Protein AF-A0AAW8J7S2-F1 (afdb_monomer_lite)

Secondary structure (DSSP, 8-state):
--------------GGGGSPPHHHHHHHHHHHHHHHHHHHT-TT--HHHHHHHHHHHHHHHHHHHT-

pLDDT: mean 83.81, std 15.39, range [38.94, 97.69]

Sequence (67 aa):
MYRKNPIYRTTTYDRKVGQLRKEDYLKIRQILNLYLEEQQSIDTTTNDEINDLKTLIWKVDHQAERM

Radius of gyration: 21.14 Å; chains: 1; bounding box: 66×30×39 Å

Structure (mmCIF, N/CA/C/O backbone):
data_AF-A0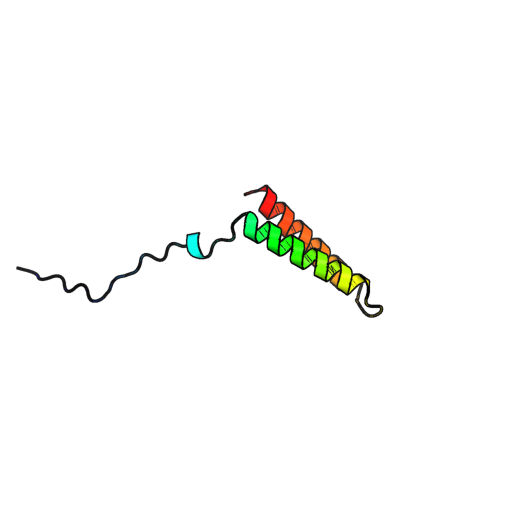AAW8J7S2-F1
#
_entry.id   AF-A0AAW8J7S2-F1
#
loop_
_atom_site.group_PDB
_atom_site.id
_atom_site.type_symbol
_atom_site.label_atom_id
_atom_site.label_alt_id
_atom_site.label_comp_id
_atom_site.label_asym_id
_atom_site.label_entity_id
_atom_site.label_seq_id
_atom_site.pdbx_PDB_ins_code
_atom_site.Cartn_x
_atom_site.Cartn_y
_atom_site.Cartn_z
_atom_site.occupancy
_atom_site.B_iso_or_equiv
_atom_site.auth_seq_id
_atom_site.auth_comp_id
_atom_site.auth_asym_id
_atom_site.auth_atom_id
_atom_site.pdbx_PDB_model_num
ATOM 1 N N . MET A 1 1 ? 55.100 -15.811 -20.637 1.00 38.94 1 MET A N 1
ATOM 2 C CA . MET A 1 1 ? 53.675 -16.051 -20.965 1.00 38.94 1 MET A CA 1
ATOM 3 C C . MET A 1 1 ? 52.903 -16.292 -19.673 1.00 38.94 1 MET A C 1
ATOM 5 O O . MET A 1 1 ? 53.044 -17.359 -19.096 1.00 38.94 1 MET A O 1
ATOM 9 N N . TYR A 1 2 ? 52.135 -15.313 -19.191 1.00 47.88 2 TYR A N 1
ATOM 10 C CA . TYR A 1 2 ? 51.269 -15.491 -18.018 1.00 47.88 2 TYR A CA 1
ATOM 11 C C . TYR A 1 2 ? 49.877 -15.935 -18.482 1.00 47.88 2 TYR A C 1
ATOM 13 O O . TYR A 1 2 ? 49.170 -15.172 -19.138 1.00 47.88 2 TYR A O 1
ATOM 21 N N . ARG A 1 3 ? 49.485 -17.175 -18.171 1.00 56.00 3 ARG A N 1
ATOM 22 C CA . ARG A 1 3 ? 48.118 -17.665 -18.399 1.00 56.00 3 ARG A CA 1
ATOM 23 C C . ARG A 1 3 ? 47.234 -17.193 -17.243 1.00 56.00 3 ARG A C 1
ATOM 25 O O . ARG A 1 3 ? 47.381 -17.670 -16.122 1.00 56.00 3 ARG A O 1
ATOM 32 N N . LYS A 1 4 ? 46.332 -16.242 -17.507 1.00 53.41 4 LYS A N 1
ATOM 33 C CA . LYS A 1 4 ? 45.253 -15.877 -16.575 1.00 53.41 4 LYS A CA 1
ATOM 34 C C . LYS A 1 4 ? 44.257 -17.037 -16.506 1.00 53.41 4 LYS A C 1
ATOM 36 O O . LYS A 1 4 ? 43.619 -17.355 -17.503 1.00 53.41 4 LYS A O 1
ATOM 41 N N . ASN A 1 5 ? 44.150 -17.658 -15.338 1.00 59.25 5 ASN A N 1
ATOM 42 C CA . ASN A 1 5 ? 43.197 -18.727 -15.050 1.00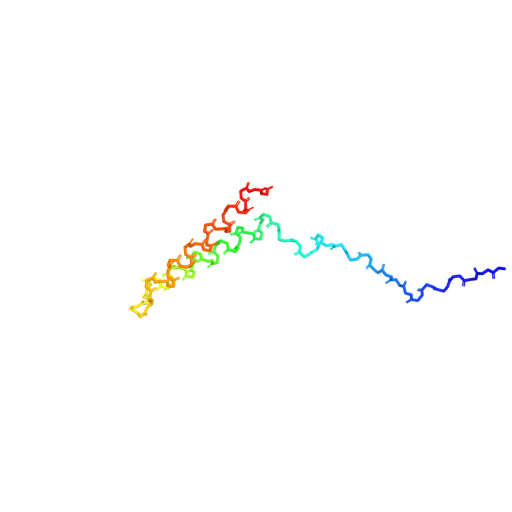 59.25 5 ASN A CA 1
ATOM 43 C C . ASN A 1 5 ? 41.838 -18.089 -14.675 1.00 59.25 5 ASN A C 1
ATOM 45 O O . ASN A 1 5 ? 41.784 -17.395 -13.656 1.00 59.25 5 ASN A O 1
ATOM 49 N N . PRO A 1 6 ? 40.747 -18.249 -15.449 1.00 62.06 6 PRO A N 1
ATOM 50 C CA . PRO A 1 6 ? 39.493 -17.540 -15.208 1.00 62.06 6 PRO A CA 1
ATOM 51 C C . PRO A 1 6 ? 38.592 -18.353 -14.266 1.00 62.06 6 PRO A C 1
ATOM 53 O O . PRO A 1 6 ? 37.472 -18.696 -14.623 1.00 62.06 6 PRO A O 1
ATOM 56 N N . ILE A 1 7 ? 39.084 -18.726 -13.081 1.00 61.22 7 ILE A N 1
ATOM 57 C CA . ILE A 1 7 ? 38.286 -19.524 -12.124 1.00 61.22 7 ILE A CA 1
ATOM 58 C C . ILE A 1 7 ? 37.411 -18.627 -11.234 1.00 61.22 7 ILE A C 1
ATOM 60 O O . ILE A 1 7 ? 36.420 -19.079 -10.672 1.00 61.22 7 ILE A O 1
ATOM 64 N N . TYR A 1 8 ? 37.681 -17.323 -11.192 1.00 58.25 8 TYR A N 1
ATOM 65 C CA . TYR A 1 8 ? 36.870 -16.374 -10.437 1.00 58.25 8 TYR A CA 1
ATOM 66 C C . TYR A 1 8 ? 36.251 -15.374 -11.404 1.00 58.25 8 TYR A C 1
ATOM 68 O O . TYR A 1 8 ? 36.823 -14.331 -11.719 1.00 58.25 8 TYR A O 1
ATOM 76 N N . ARG A 1 9 ? 35.065 -15.714 -11.915 1.00 52.31 9 ARG A N 1
ATOM 77 C CA . ARG A 1 9 ? 34.173 -14.716 -12.497 1.00 52.31 9 ARG A CA 1
ATOM 78 C C . ARG A 1 9 ? 33.620 -13.936 -11.312 1.00 52.31 9 ARG A C 1
ATOM 80 O O . ARG A 1 9 ? 32.680 -14.384 -10.666 1.00 52.31 9 ARG A O 1
ATOM 87 N N . THR A 1 10 ? 34.217 -12.793 -10.992 1.00 59.81 10 THR A N 1
ATOM 88 C CA . THR A 1 10 ? 33.527 -11.780 -10.194 1.00 59.81 10 THR A CA 1
ATOM 89 C C . THR A 1 10 ? 32.366 -11.333 -11.067 1.00 59.81 10 THR A C 1
ATOM 91 O O . THR A 1 10 ? 32.526 -10.478 -11.935 1.00 59.81 10 THR A O 1
ATOM 94 N N . THR A 1 11 ? 31.225 -12.013 -10.961 1.00 64.00 11 THR A N 1
ATOM 95 C CA . THR A 1 11 ? 29.983 -11.560 -11.573 1.00 64.00 11 THR A CA 1
ATOM 96 C C . THR A 1 11 ? 29.774 -10.180 -10.981 1.00 64.00 11 THR A C 1
ATOM 98 O O . THR A 1 11 ? 29.545 -10.060 -9.780 1.00 64.00 11 THR A O 1
ATOM 101 N N . THR A 1 12 ? 30.011 -9.133 -11.766 1.00 66.12 12 THR A N 1
ATOM 102 C CA . THR A 1 12 ? 29.801 -7.752 -11.348 1.00 66.12 12 THR A CA 1
ATOM 103 C C . THR A 1 12 ? 28.348 -7.672 -10.910 1.00 66.12 12 THR A C 1
ATOM 105 O O . THR A 1 12 ? 27.449 -7.713 -11.745 1.00 66.12 12 THR A O 1
ATOM 108 N N . TYR A 1 13 ? 28.114 -7.697 -9.596 1.00 66.06 13 TYR A N 1
ATOM 109 C CA . TYR A 1 13 ? 26.774 -7.682 -9.035 1.00 66.06 13 TYR A CA 1
ATOM 110 C C . TYR A 1 13 ? 26.156 -6.336 -9.392 1.00 66.06 13 TYR A C 1
ATOM 112 O O . TYR A 1 13 ? 26.543 -5.297 -8.848 1.00 66.06 13 TYR A O 1
ATOM 120 N N . ASP A 1 14 ? 25.244 -6.347 -10.360 1.00 69.69 14 ASP A N 1
ATOM 121 C CA . ASP A 1 14 ? 24.507 -5.154 -10.725 1.00 69.69 14 ASP A CA 1
ATOM 122 C C . ASP A 1 14 ? 23.475 -4.884 -9.630 1.00 69.69 14 ASP A C 1
ATOM 124 O O . ASP A 1 14 ? 22.486 -5.601 -9.473 1.00 69.69 14 ASP A O 1
ATOM 128 N N . ARG A 1 15 ? 23.717 -3.826 -8.853 1.00 66.31 15 ARG A N 1
ATOM 129 C CA . ARG A 1 15 ? 22.828 -3.402 -7.765 1.00 66.31 15 ARG A CA 1
ATOM 130 C C . ARG A 1 15 ? 21.417 -3.068 -8.260 1.00 66.31 15 ARG A C 1
ATOM 132 O O . ARG A 1 15 ? 20.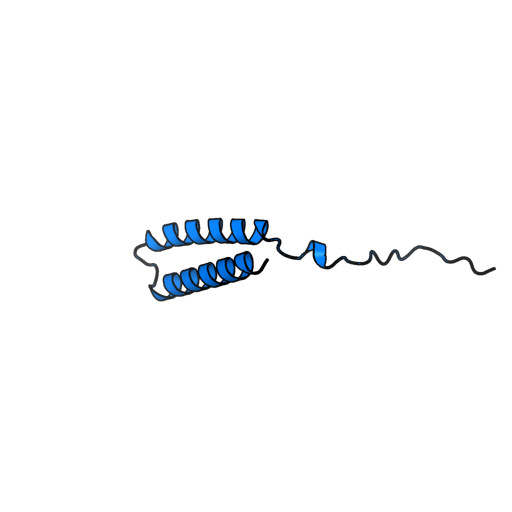491 -3.093 -7.456 1.00 66.31 15 ARG A O 1
ATOM 139 N N . LYS A 1 16 ? 21.235 -2.817 -9.564 1.00 71.12 16 LYS A N 1
ATOM 140 C CA . LYS A 1 16 ? 19.921 -2.608 -10.188 1.00 71.12 16 LYS A CA 1
ATOM 141 C C . LYS A 1 16 ? 19.034 -3.851 -10.149 1.00 71.12 16 LYS A C 1
ATOM 143 O O . LYS A 1 16 ? 17.820 -3.715 -10.235 1.00 71.12 16 LYS A O 1
ATOM 148 N N . VAL A 1 17 ? 19.610 -5.050 -10.003 1.00 72.38 17 VAL A N 1
ATOM 149 C CA . VAL A 1 17 ? 18.846 -6.309 -9.927 1.00 72.38 17 VAL A CA 1
ATOM 150 C C . VAL A 1 17 ? 17.989 -6.372 -8.660 1.00 72.38 17 VAL A C 1
ATOM 152 O O . VAL A 1 17 ? 16.900 -6.931 -8.700 1.00 72.38 17 VAL A O 1
ATOM 155 N N . GLY A 1 18 ? 18.445 -5.768 -7.558 1.00 77.00 18 GLY A N 1
ATOM 156 C CA . GLY A 1 18 ? 17.704 -5.712 -6.291 1.00 77.00 18 GLY A CA 1
ATOM 157 C C . GLY A 1 18 ? 16.972 -4.392 -6.044 1.00 77.00 18 GLY A C 1
ATOM 158 O O . GLY A 1 18 ? 16.425 -4.197 -4.961 1.00 77.00 18 GLY A O 1
ATOM 159 N N . GLN A 1 19 ? 17.001 -3.458 -6.997 1.00 86.19 19 GLN A N 1
ATOM 160 C CA . GLN A 1 19 ? 16.344 -2.168 -6.833 1.00 86.19 19 GLN A CA 1
ATOM 161 C C . GLN A 1 19 ? 14.855 -2.302 -7.151 1.00 86.19 19 GLN A C 1
ATOM 163 O O . GLN A 1 19 ? 14.494 -2.743 -8.242 1.00 86.19 19 GLN A O 1
ATOM 168 N N . LEU A 1 20 ? 14.007 -1.865 -6.218 1.00 90.06 20 LEU A N 1
ATOM 169 C CA . LEU A 1 20 ? 12.575 -1.737 -6.462 1.00 90.06 20 LEU A CA 1
ATOM 170 C C . LEU A 1 20 ? 12.344 -0.774 -7.624 1.00 90.06 20 LEU A C 1
ATOM 172 O O . LEU A 1 20 ? 12.842 0.353 -7.625 1.00 90.06 20 LEU A O 1
ATOM 176 N N . ARG A 1 21 ? 11.594 -1.228 -8.620 1.00 92.25 21 ARG A N 1
ATOM 177 C CA . ARG A 1 21 ? 11.117 -0.406 -9.728 1.00 92.25 21 ARG A CA 1
ATOM 178 C C . ARG A 1 21 ? 9.788 0.219 -9.337 1.00 92.25 21 ARG A C 1
ATOM 180 O O . ARG A 1 21 ? 9.112 -0.249 -8.424 1.00 92.25 21 ARG A O 1
ATOM 187 N N . LYS A 1 22 ? 9.361 1.233 -10.084 1.00 93.12 22 LYS A N 1
ATOM 188 C CA . LYS A 1 22 ? 8.047 1.864 -9.899 1.00 93.12 22 LYS A CA 1
ATOM 189 C C . LYS A 1 22 ? 6.903 0.844 -9.838 1.00 93.12 22 LYS A C 1
ATOM 191 O O . LYS A 1 22 ? 6.042 0.937 -8.973 1.00 93.12 22 LYS A O 1
ATOM 196 N N . GLU A 1 23 ? 6.937 -0.16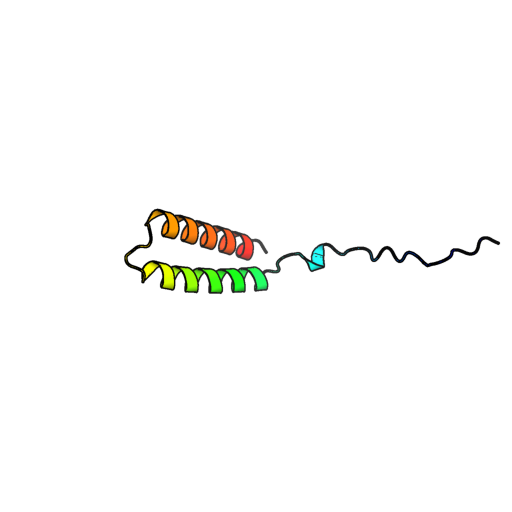3 -10.710 1.00 93.50 23 GLU A N 1
ATOM 197 C CA . GLU A 1 23 ? 5.961 -1.261 -10.726 1.00 93.50 23 GLU A CA 1
ATOM 198 C C . GLU A 1 23 ? 5.935 -2.057 -9.416 1.00 93.50 23 GLU A C 1
ATOM 200 O O . GLU A 1 23 ? 4.863 -2.457 -8.962 1.00 93.50 23 GLU A O 1
ATOM 205 N N . ASP A 1 24 ? 7.091 -2.256 -8.782 1.00 94.38 24 ASP A N 1
ATOM 206 C CA . ASP A 1 24 ? 7.182 -2.954 -7.502 1.00 94.38 24 ASP A CA 1
ATOM 207 C C . ASP A 1 24 ? 6.558 -2.111 -6.384 1.00 94.38 24 ASP A C 1
ATOM 209 O O . ASP A 1 24 ? 5.794 -2.642 -5.583 1.00 94.38 24 ASP A O 1
ATOM 213 N N . TYR A 1 25 ? 6.784 -0.791 -6.369 1.00 95.31 25 TYR A N 1
ATOM 214 C CA . TYR A 1 25 ? 6.117 0.106 -5.416 1.00 95.31 25 TYR A CA 1
ATOM 215 C C . TYR A 1 25 ? 4.596 0.131 -5.601 1.00 95.31 25 TYR A C 1
ATOM 217 O O . TYR A 1 25 ? 3.864 0.100 -4.613 1.00 95.31 25 TYR A O 1
ATOM 225 N N . LEU A 1 26 ? 4.103 0.121 -6.843 1.00 95.38 26 LEU A N 1
ATOM 226 C CA . LEU A 1 26 ? 2.663 0.044 -7.119 1.00 95.38 26 LEU A CA 1
ATOM 227 C C . LEU A 1 26 ? 2.053 -1.273 -6.619 1.00 95.38 26 LEU A C 1
ATOM 229 O O . LEU A 1 26 ? 0.965 -1.258 -6.040 1.00 95.38 26 LEU A O 1
ATOM 233 N N . LYS A 1 27 ? 2.762 -2.398 -6.784 1.00 96.38 27 LYS A N 1
ATOM 234 C CA . LYS A 1 27 ? 2.348 -3.695 -6.224 1.00 96.38 27 LYS A CA 1
ATOM 235 C C . LYS A 1 27 ? 2.353 -3.682 -4.698 1.00 96.38 27 LYS A C 1
ATOM 237 O O . LYS A 1 27 ? 1.376 -4.111 -4.093 1.00 96.38 27 LYS A O 1
ATOM 242 N N . ILE A 1 28 ? 3.412 -3.158 -4.076 1.00 96.31 28 ILE A N 1
ATOM 243 C CA . ILE A 1 28 ? 3.504 -3.016 -2.615 1.00 96.31 28 ILE A CA 1
ATOM 244 C C . ILE A 1 28 ? 2.328 -2.186 -2.099 1.00 96.31 28 ILE A C 1
ATOM 246 O O . ILE A 1 28 ? 1.649 -2.607 -1.170 1.00 96.31 28 ILE A O 1
ATOM 250 N N . ARG A 1 29 ? 2.027 -1.053 -2.741 1.00 96.38 29 ARG A N 1
ATOM 251 C CA . ARG A 1 29 ? 0.877 -0.217 -2.389 1.00 96.38 29 ARG A CA 1
ATOM 252 C C . ARG A 1 29 ? -0.437 -0.988 -2.447 1.00 96.38 29 ARG A C 1
ATOM 254 O O . ARG A 1 29 ? -1.246 -0.876 -1.534 1.00 96.38 29 ARG A O 1
ATOM 261 N N . GLN A 1 30 ? -0.665 -1.752 -3.513 1.00 97.38 30 GLN A N 1
ATOM 262 C CA . GLN A 1 30 ? -1.890 -2.535 -3.658 1.00 97.38 30 GLN A CA 1
ATOM 263 C C . GLN A 1 30 ? -2.037 -3.567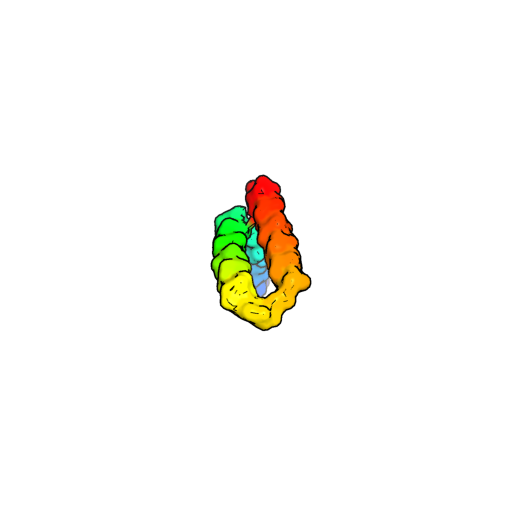 -2.531 1.00 97.38 30 GLN A C 1
ATOM 265 O O . GLN A 1 30 ? -3.110 -3.676 -1.947 1.00 97.38 30 GLN A O 1
ATOM 270 N N . ILE A 1 31 ? -0.954 -4.268 -2.187 1.00 97.44 31 ILE A N 1
ATOM 271 C CA . ILE A 1 31 ? -0.939 -5.241 -1.086 1.00 97.44 31 ILE A CA 1
ATOM 272 C C . ILE A 1 31 ? -1.209 -4.553 0.257 1.00 97.44 31 ILE A C 1
ATOM 274 O O . ILE A 1 31 ? -2.021 -5.037 1.037 1.00 97.44 31 ILE A O 1
ATOM 278 N N . LEU A 1 32 ? -0.566 -3.412 0.519 1.00 96.75 32 LEU A N 1
ATOM 279 C CA . LEU A 1 32 ? -0.759 -2.670 1.766 1.00 96.75 32 LEU A CA 1
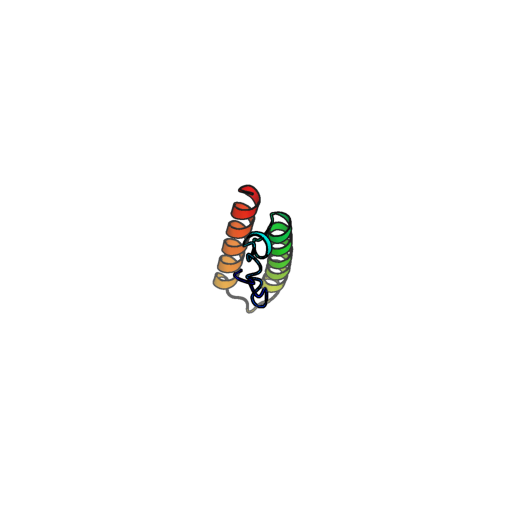ATOM 280 C C . LEU A 1 32 ? -2.183 -2.124 1.910 1.00 96.75 32 LEU A C 1
ATOM 282 O O . LEU A 1 32 ? -2.711 -2.129 3.015 1.00 96.75 32 LEU A O 1
ATOM 286 N N . ASN A 1 33 ? -2.813 -1.685 0.817 1.00 95.50 33 ASN A N 1
ATOM 287 C CA . ASN A 1 33 ? -4.210 -1.247 0.843 1.00 95.50 33 ASN A CA 1
ATOM 288 C C . ASN A 1 33 ? -5.167 -2.404 1.148 1.00 95.50 33 ASN A C 1
ATOM 290 O O . ASN A 1 33 ? -6.043 -2.245 1.988 1.00 95.50 33 ASN A O 1
ATOM 294 N N . LEU A 1 34 ? -4.962 -3.576 0.537 1.00 96.56 34 LEU A N 1
ATOM 295 C CA . LEU A 1 34 ? -5.753 -4.771 0.858 1.00 96.56 34 LEU A CA 1
ATOM 296 C C . LEU A 1 34 ? -5.602 -5.161 2.332 1.00 96.56 34 LEU A C 1
ATOM 298 O O . LEU A 1 34 ? -6.585 -5.452 3.006 1.00 96.56 34 LEU A O 1
ATOM 302 N N . TYR A 1 35 ? -4.374 -5.115 2.848 1.00 95.12 35 TYR A N 1
ATOM 303 C CA . TYR A 1 35 ? -4.121 -5.384 4.258 1.00 95.12 35 TYR A CA 1
ATOM 304 C C . TYR A 1 35 ? -4.757 -4.326 5.172 1.00 95.12 35 TYR A C 1
ATOM 306 O O . TYR A 1 35 ? -5.277 -4.663 6.228 1.00 95.12 35 TYR A O 1
ATOM 314 N N . LEU A 1 36 ? -4.773 -3.051 4.770 1.00 94.75 36 LEU A N 1
ATOM 315 C CA . LEU A 1 36 ? -5.438 -1.988 5.526 1.00 94.75 36 LEU A CA 1
ATOM 316 C C . LEU A 1 36 ? -6.949 -2.220 5.619 1.00 94.75 36 LEU A C 1
ATOM 318 O O . LEU A 1 36 ? -7.511 -2.052 6.697 1.00 94.75 36 LEU A O 1
ATOM 322 N N . GLU A 1 37 ? -7.589 -2.622 4.522 1.00 93.75 37 GLU A N 1
ATOM 323 C CA . GLU A 1 37 ? -9.014 -2.973 4.501 1.00 93.75 37 GLU A CA 1
ATOM 324 C C . GLU A 1 37 ? -9.318 -4.163 5.425 1.00 93.75 37 GLU A C 1
ATOM 326 O O . GLU A 1 37 ? -10.285 -4.131 6.191 1.00 93.75 37 GLU A O 1
ATOM 331 N N . GLU A 1 38 ? -8.462 -5.189 5.411 1.00 92.62 38 GLU A N 1
ATOM 332 C CA . GLU A 1 38 ? -8.567 -6.339 6.313 1.00 92.62 38 GLU A CA 1
ATOM 333 C C . GLU A 1 38 ? -8.424 -5.916 7.782 1.00 92.62 38 GLU A C 1
ATOM 335 O O . GLU A 1 38 ? -9.275 -6.242 8.606 1.00 92.62 38 GLU A O 1
ATOM 340 N N . GLN A 1 39 ? -7.397 -5.126 8.104 1.00 89.94 39 GLN A N 1
ATOM 341 C CA . GLN A 1 39 ? -7.143 -4.642 9.461 1.00 89.94 39 GLN A CA 1
ATOM 342 C C . GLN A 1 39 ? -8.259 -3.738 9.991 1.00 89.94 39 GLN A C 1
ATOM 344 O O . GLN A 1 39 ? -8.596 -3.799 11.166 1.00 89.94 39 GLN A O 1
ATOM 349 N N . GLN A 1 40 ? -8.878 -2.929 9.134 1.00 87.56 40 GLN A N 1
ATOM 350 C CA . GLN A 1 40 ? -10.027 -2.102 9.515 1.00 87.56 40 GLN A CA 1
ATOM 351 C C . GLN A 1 40 ? -11.302 -2.910 9.776 1.00 87.56 40 GLN A C 1
ATOM 353 O O . GLN A 1 40 ? -12.220 -2.401 10.413 1.00 87.56 40 GLN A O 1
ATOM 358 N N . SER A 1 41 ? -11.362 -4.149 9.289 1.00 87.75 41 SER A N 1
ATOM 359 C CA . SER A 1 41 ? -12.499 -5.049 9.489 1.00 87.75 41 SER A CA 1
ATOM 360 C C . SER A 1 41 ? -12.395 -5.865 10.784 1.00 87.75 41 SER A C 1
ATOM 362 O O . SER A 1 41 ? -13.333 -6.581 11.131 1.00 87.75 41 SER A O 1
ATOM 364 N N . ILE A 1 42 ? -11.265 -5.787 11.494 1.00 88.62 42 ILE A N 1
ATOM 365 C CA . ILE A 1 42 ? -11.001 -6.531 12.728 1.00 88.62 42 ILE A CA 1
ATOM 366 C C . ILE A 1 42 ? -11.280 -5.624 13.936 1.00 88.62 42 ILE A C 1
ATOM 368 O O . ILE A 1 42 ? -10.607 -4.618 14.142 1.00 88.62 42 ILE A O 1
ATOM 372 N N . ASP A 1 43 ? -12.232 -6.019 14.786 1.00 73.62 43 ASP A N 1
ATOM 373 C CA . ASP A 1 43 ? -12.653 -5.243 15.971 1.00 73.62 43 ASP A CA 1
ATOM 374 C C . ASP A 1 43 ? -11.539 -5.026 17.016 1.00 73.62 43 ASP A C 1
ATOM 376 O O . ASP A 1 43 ? -11.635 -4.134 17.858 1.00 73.62 43 ASP A O 1
ATOM 380 N N . THR A 1 44 ? -10.484 -5.845 16.998 1.00 78.44 44 THR A N 1
ATOM 381 C CA . THR A 1 44 ? -9.369 -5.776 17.958 1.00 78.44 44 THR A CA 1
ATOM 382 C C . THR A 1 44 ? -8.176 -4.960 17.472 1.00 78.44 44 THR A C 1
ATOM 384 O O . THR A 1 44 ? -7.221 -4.794 18.231 1.00 78.44 44 THR A O 1
ATOM 387 N N . THR A 1 45 ? -8.179 -4.492 16.223 1.00 71.94 45 THR A N 1
ATOM 388 C CA . THR A 1 45 ? -7.035 -3.766 15.666 1.00 71.94 45 THR A CA 1
ATOM 389 C C . THR A 1 45 ? -6.919 -2.389 16.308 1.00 71.94 45 THR A C 1
ATOM 391 O O . THR A 1 45 ? -7.890 -1.634 16.411 1.00 71.94 45 THR A O 1
ATOM 394 N N . THR A 1 46 ? -5.709 -2.040 16.749 1.00 77.56 46 THR A N 1
ATOM 395 C CA . THR A 1 46 ? -5.490 -0.769 17.447 1.00 77.56 46 THR A CA 1
ATOM 396 C C . THR A 1 46 ? -5.404 0.376 16.437 1.00 77.56 46 THR A C 1
ATOM 398 O O . THR A 1 46 ? -4.821 0.242 15.362 1.00 77.56 46 THR A O 1
ATOM 401 N N . ASN A 1 47 ? -5.948 1.545 16.789 1.00 83.25 47 ASN A N 1
ATOM 402 C CA . ASN A 1 47 ? -5.895 2.743 15.938 1.00 83.25 47 ASN A CA 1
ATOM 403 C C . ASN A 1 47 ? -4.447 3.131 15.554 1.00 83.25 47 ASN A C 1
ATOM 405 O O . ASN A 1 47 ? -4.200 3.632 14.457 1.00 83.25 47 ASN A O 1
ATOM 409 N N . ASP A 1 48 ? -3.481 2.833 16.425 1.00 89.69 48 ASP A N 1
ATOM 410 C CA . ASP A 1 48 ? -2.055 3.064 16.180 1.00 89.69 48 ASP A CA 1
ATOM 411 C C . ASP A 1 48 ? -1.509 2.197 15.034 1.00 89.69 48 ASP A C 1
ATOM 413 O O . ASP A 1 48 ? -0.843 2.716 14.141 1.00 89.69 48 ASP A O 1
ATOM 417 N N . GLU A 1 49 ? -1.875 0.912 14.972 1.00 87.56 49 GLU A N 1
ATOM 418 C CA . GLU A 1 49 ? -1.454 -0.004 13.898 1.00 87.56 49 GLU A CA 1
ATOM 419 C C . GLU A 1 49 ? -2.011 0.437 12.537 1.00 87.56 49 GLU A C 1
ATOM 421 O O . GLU A 1 49 ? -1.319 0.406 11.516 1.00 87.56 49 GLU A O 1
ATOM 426 N N . ILE A 1 50 ? -3.255 0.924 12.525 1.00 92.00 50 ILE A N 1
ATOM 427 C CA . ILE A 1 50 ? -3.898 1.486 11.331 1.00 92.00 50 ILE A CA 1
ATOM 428 C C . ILE A 1 50 ? -3.172 2.758 10.875 1.00 92.00 50 ILE A C 1
ATOM 430 O O . ILE A 1 50 ? -2.970 2.961 9.674 1.00 92.00 50 ILE A O 1
ATOM 434 N N . ASN A 1 51 ? -2.779 3.628 11.805 1.00 94.12 51 ASN A N 1
ATOM 435 C CA . ASN A 1 51 ? -2.043 4.850 11.483 1.00 94.12 51 ASN A CA 1
ATOM 436 C C . ASN A 1 51 ? -0.628 4.568 10.975 1.00 94.12 51 ASN A C 1
ATOM 438 O O . ASN A 1 51 ? -0.187 5.207 10.011 1.00 94.12 51 ASN A O 1
ATOM 442 N N . ASP A 1 52 ? 0.063 3.593 11.558 1.00 94.50 52 ASP A N 1
ATOM 443 C CA . ASP A 1 52 ? 1.373 3.150 11.085 1.00 94.50 52 ASP A CA 1
ATOM 444 C C . ASP A 1 52 ? 1.281 2.592 9.661 1.00 94.50 52 ASP A C 1
ATOM 446 O O . ASP A 1 52 ? 2.077 2.960 8.789 1.00 94.50 52 ASP A O 1
ATOM 450 N N . LEU A 1 53 ? 0.254 1.786 9.382 1.00 95.62 53 LEU A N 1
ATOM 451 C CA . LEU A 1 53 ? 0.014 1.229 8.055 1.00 95.62 53 LEU A CA 1
ATOM 452 C C . LEU A 1 53 ? -0.309 2.314 7.018 1.00 95.62 53 LEU A C 1
ATOM 454 O O . LEU A 1 53 ? 0.275 2.325 5.932 1.00 95.62 53 LEU A O 1
ATOM 458 N N . LYS A 1 54 ? -1.162 3.286 7.361 1.00 95.44 54 LYS A N 1
ATOM 459 C CA . LYS A 1 54 ? -1.436 4.459 6.508 1.00 95.44 54 LYS A CA 1
ATOM 460 C C . LYS A 1 54 ? -0.174 5.271 6.229 1.00 95.44 54 LYS A C 1
ATOM 462 O O . LYS A 1 54 ? 0.061 5.692 5.097 1.00 95.44 54 LYS A O 1
ATOM 467 N N . THR A 1 55 ? 0.666 5.460 7.243 1.00 97.38 55 THR A N 1
ATOM 468 C CA . THR A 1 55 ? 1.944 6.168 7.105 1.00 97.38 55 THR A CA 1
ATOM 469 C C . THR A 1 55 ? 2.892 5.421 6.168 1.00 97.38 55 THR A C 1
ATOM 471 O O . THR A 1 55 ? 3.581 6.043 5.356 1.00 97.38 55 THR A O 1
ATOM 474 N N . LEU A 1 56 ? 2.929 4.088 6.245 1.00 96.94 56 LEU A N 1
ATOM 475 C CA . LEU A 1 56 ? 3.723 3.261 5.340 1.00 96.94 56 LEU A CA 1
ATOM 476 C C . LEU A 1 56 ? 3.226 3.361 3.892 1.00 96.94 56 LEU A C 1
ATOM 478 O O . LEU A 1 56 ? 4.046 3.555 2.995 1.00 96.94 56 LEU A O 1
ATOM 482 N N . ILE A 1 57 ? 1.910 3.293 3.669 1.00 97.25 57 ILE A N 1
ATOM 483 C CA . ILE A 1 57 ? 1.298 3.474 2.343 1.00 97.25 57 ILE A CA 1
ATOM 484 C C . ILE A 1 57 ? 1.707 4.826 1.749 1.00 97.25 57 ILE A C 1
ATOM 486 O O . ILE A 1 57 ? 2.216 4.869 0.631 1.00 97.25 57 ILE A O 1
ATOM 490 N N . TRP A 1 58 ? 1.606 5.909 2.526 1.00 97.69 58 TRP A N 1
ATOM 491 C CA . TRP A 1 58 ? 2.019 7.243 2.080 1.00 97.69 58 TRP A CA 1
ATOM 492 C C . TRP A 1 58 ? 3.501 7.309 1.679 1.00 97.69 58 TRP A C 1
ATOM 494 O O . TRP A 1 58 ? 3.845 7.887 0.649 1.00 97.69 58 TRP A O 1
ATOM 504 N N . LYS A 1 59 ? 4.398 6.675 2.450 1.00 97.12 59 LYS A N 1
ATOM 505 C CA . LYS A 1 59 ? 5.833 6.604 2.111 1.00 97.12 59 LYS A CA 1
ATOM 506 C C . LYS A 1 59 ? 6.077 5.847 0.803 1.00 97.12 59 LYS A C 1
ATOM 508 O O . LYS A 1 59 ? 6.949 6.238 0.028 1.00 97.12 59 LYS A O 1
ATOM 513 N N . VAL A 1 60 ? 5.331 4.767 0.567 1.00 96.94 60 VAL A N 1
ATOM 514 C CA . VAL A 1 60 ? 5.409 3.968 -0.665 1.00 96.94 60 VAL A CA 1
ATOM 515 C C . VAL A 1 60 ? 4.929 4.778 -1.866 1.00 96.94 60 VAL A C 1
ATOM 517 O O . VAL A 1 60 ? 5.627 4.808 -2.878 1.00 96.94 60 VAL A O 1
ATOM 520 N N . ASP A 1 61 ? 3.798 5.475 -1.743 1.00 95.12 61 ASP A N 1
ATOM 521 C CA . ASP A 1 61 ? 3.277 6.365 -2.786 1.00 95.12 61 ASP A CA 1
ATOM 522 C C . ASP A 1 61 ? 4.275 7.469 -3.129 1.00 95.12 61 ASP A C 1
ATOM 524 O O . ASP A 1 61 ? 4.655 7.629 -4.289 1.00 95.12 61 ASP A O 1
ATOM 528 N N . HIS A 1 62 ? 4.792 8.159 -2.111 1.00 96.12 62 HIS A N 1
ATOM 529 C CA . HIS A 1 62 ? 5.775 9.219 -2.302 1.00 96.12 62 HIS A CA 1
ATOM 530 C C . HIS A 1 62 ? 7.029 8.724 -3.037 1.00 96.12 62 HIS A C 1
ATOM 532 O O . HIS A 1 62 ? 7.580 9.413 -3.895 1.00 96.12 62 HIS A O 1
ATOM 538 N N . GLN A 1 63 ? 7.492 7.511 -2.729 1.00 95.12 63 GLN A N 1
ATOM 539 C CA . GLN A 1 63 ? 8.642 6.929 -3.412 1.00 95.12 63 GLN A CA 1
ATOM 540 C C . GLN A 1 63 ? 8.315 6.516 -4.855 1.00 95.12 63 GLN A C 1
ATOM 542 O O . GLN A 1 63 ? 9.158 6.691 -5.734 1.00 95.12 63 GLN A O 1
ATOM 547 N N . ALA A 1 64 ? 7.104 6.019 -5.121 1.00 93.81 64 ALA A N 1
ATOM 548 C CA . ALA A 1 64 ? 6.646 5.676 -6.467 1.00 93.81 64 ALA A CA 1
ATOM 549 C C . ALA A 1 64 ? 6.495 6.908 -7.377 1.00 93.81 64 ALA A C 1
ATOM 551 O O . ALA A 1 64 ? 6.765 6.823 -8.575 1.00 93.81 64 ALA A O 1
ATOM 552 N N . GLU A 1 65 ? 6.075 8.048 -6.823 1.00 94.38 65 GLU A N 1
ATOM 553 C CA . GLU A 1 65 ? 5.963 9.326 -7.540 1.00 94.38 65 GLU A CA 1
ATOM 554 C C . GLU A 1 65 ? 7.324 9.894 -7.947 1.00 94.38 65 GLU A C 1
ATOM 556 O O . GLU A 1 65 ? 7.449 10.523 -8.996 1.00 94.38 65 GLU A O 1
ATOM 561 N N . ARG A 1 66 ? 8.353 9.655 -7.127 1.00 91.62 66 ARG A N 1
ATOM 562 C CA . ARG A 1 66 ? 9.722 10.136 -7.361 1.00 91.62 66 ARG A CA 1
ATOM 563 C C . ARG A 1 66 ? 10.529 9.287 -8.345 1.00 91.62 66 ARG A C 1
ATOM 565 O O . ARG A 1 66 ? 11.637 9.693 -8.699 1.00 91.62 66 ARG A O 1
ATOM 572 N N . MET A 1 67 ? 10.005 8.129 -8.745 1.00 87.00 67 MET A N 1
ATOM 573 C CA . MET A 1 67 ? 10.574 7.251 -9.774 1.00 87.00 67 MET A CA 1
ATOM 574 C C . MET A 1 67 ? 9.973 7.524 -11.146 1.00 87.00 67 MET A C 1
ATOM 576 O O . MET A 1 67 ? 10.773 7.586 -12.101 1.00 87.00 67 MET A O 1
#

Foldseek 3Di:
DDDDDPPDPPVVPDPVVVDDDLVNLVVVLVVLVVVLVVLVVDPPRDPVVSVVSVVVSVVSVVVSVVD

Organism: NCBI:txid632955